Protein AF-A0A482ZLX4-F1 (afdb_monomer)

Foldseek 3Di:
DDLLFWDDWDWAADPVCVVVQFTKIWIDGPDDDIDIDGGDGNVVVVSVVSVVVND

Mean predicted aligned error: 3.28 Å

Secondary structure (DSSP, 8-state):
--GGGEEEEEEE--HHHHHTTEEEEEEEESSS-EEEEEEEESHHHHHHHHHHHT-

pLDDT: mean 92.1, std 7.77, range [58.28, 98.31]

Sequence (55 aa):
MRLDAIETVEIKQSIMGRILGFGTIKITGRGISDLVFKNIDNPLEVKKEIESVQT

Solvent-accessible surface area (backbone atoms only — not comparable to full-atom values): 3261 Å² total; per-residue (Å²): 136,61,74,90,42,56,72,46,80,45,78,54,61,52,75,65,28,61,77,72,38,29,21,26,43,37,38,36,33,85,63,92,56,70,47,75,45,70,78,31,69,47,48,68,58,56,51,52,55,56,57,62,71,63,107

Nearest PDB structures (foldseek):
  6hgm-assembly1_A  TM=4.114E-01  e=7.232E-01  Homo sapiens
  5om7-assembly1_A  TM=4.591E-01  e=1.134E+00  Homo sapiens
  3caa-assembly1_A  TM=3.905E-01  e=1.564E+00  Homo sapiens
  5om3-assembly1_A  TM=4.305E-01  e=2.453E+00  Homo sapiens
  6hgk-assembly1_A  TM=3.223E-01  e=3.608E+00  Homo sapiens

Radius of gyration: 11.47 Å; Cα contacts (8 Å, |Δi|>4): 86; chains: 1; bounding box: 25×22×30 Å

Structure (mmCIF, N/CA/C/O backbone):
data_AF-A0A482ZLX4-F1
#
_entry.id   AF-A0A482ZLX4-F1
#
loop_
_atom_site.group_PDB
_atom_site.id
_atom_site.type_symbol
_atom_site.label_atom_id
_atom_site.label_alt_id
_atom_site.label_comp_id
_atom_site.label_asym_id
_atom_site.label_entity_id
_atom_site.label_seq_id
_atom_site.pdbx_PDB_ins_code
_atom_site.Cartn_x
_atom_site.Cartn_y
_atom_site.Cartn_z
_atom_site.occupancy
_atom_site.B_iso_or_equiv
_atom_site.auth_seq_id
_atom_site.auth_comp_id
_atom_site.auth_asym_id
_atom_site.auth_atom_id
_atom_site.pdbx_PDB_model_num
ATOM 1 N N . MET A 1 1 ? 2.21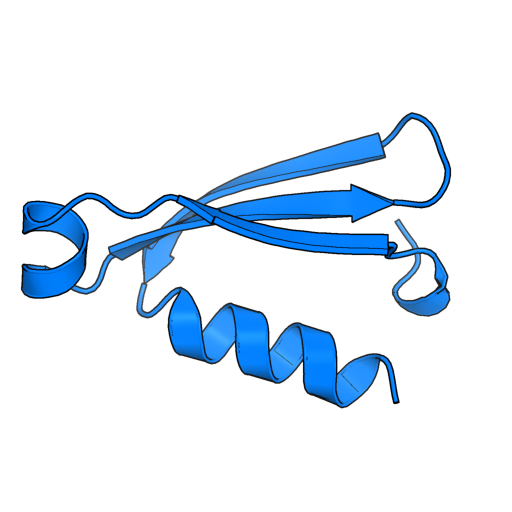8 2.593 -17.040 1.00 73.50 1 MET A N 1
ATOM 2 C CA . MET A 1 1 ? 3.232 1.703 -16.434 1.00 73.50 1 MET A CA 1
ATOM 3 C C . MET A 1 1 ? 2.941 0.288 -16.903 1.00 73.50 1 MET A C 1
ATOM 5 O O . MET A 1 1 ? 1.771 -0.072 -16.937 1.00 73.50 1 MET A O 1
ATOM 9 N N . ARG A 1 2 ? 3.954 -0.471 -17.330 1.00 82.81 2 ARG A N 1
ATOM 10 C CA . ARG A 1 2 ? 3.796 -1.898 -17.653 1.00 82.81 2 ARG A CA 1
ATOM 11 C C . ARG A 1 2 ? 3.953 -2.722 -16.366 1.00 82.81 2 ARG A C 1
ATOM 13 O O . ARG A 1 2 ? 4.704 -2.304 -15.489 1.00 82.81 2 ARG A O 1
ATOM 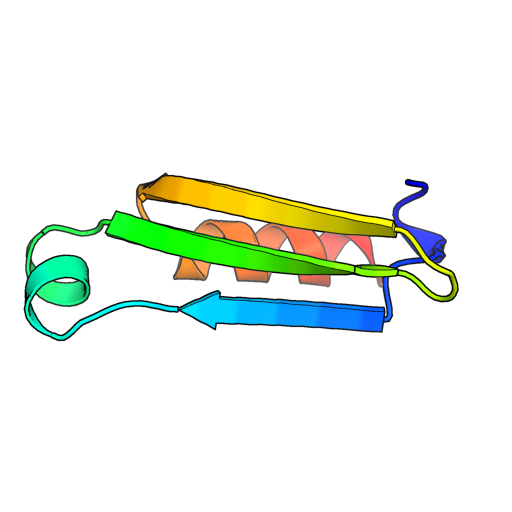20 N N . LEU A 1 3 ? 3.237 -3.841 -16.237 1.00 83.06 3 LEU A N 1
ATOM 21 C CA . LEU A 1 3 ? 3.234 -4.660 -15.011 1.00 83.06 3 LEU A CA 1
ATOM 22 C C . LEU A 1 3 ? 4.615 -5.283 -14.717 1.00 83.06 3 LEU A C 1
ATOM 24 O O . LEU A 1 3 ? 5.056 -5.311 -13.572 1.00 83.06 3 LEU A O 1
ATOM 28 N N . ASP A 1 4 ? 5.340 -5.670 -15.769 1.00 86.00 4 ASP A N 1
ATOM 29 C CA . ASP A 1 4 ? 6.725 -6.175 -15.736 1.00 86.00 4 ASP A CA 1
ATOM 30 C C . ASP A 1 4 ? 7.758 -5.152 -15.213 1.00 86.00 4 ASP A C 1
ATOM 32 O O . ASP A 1 4 ? 8.865 -5.519 -14.814 1.00 86.00 4 ASP A O 1
ATOM 36 N N . ALA A 1 5 ? 7.401 -3.867 -15.204 1.00 87.94 5 ALA A N 1
ATOM 37 C CA . ALA A 1 5 ? 8.253 -2.764 -14.779 1.00 87.94 5 ALA A CA 1
ATOM 38 C C . ALA A 1 5 ? 7.961 -2.277 -13.349 1.00 87.94 5 ALA A C 1
ATOM 40 O O . ALA A 1 5 ? 8.559 -1.286 -12.930 1.00 87.94 5 ALA A O 1
ATOM 41 N N . ILE A 1 6 ? 7.054 -2.927 -12.611 1.00 90.81 6 ILE A N 1
ATOM 42 C CA . ILE A 1 6 ? 6.805 -2.634 -11.191 1.00 90.81 6 ILE A CA 1
ATOM 43 C C . ILE A 1 6 ? 8.019 -3.090 -10.356 1.00 90.81 6 ILE A C 1
ATOM 45 O O . ILE A 1 6 ? 8.569 -4.165 -10.576 1.00 90.81 6 ILE A O 1
ATOM 49 N N . GLU A 1 7 ? 8.456 -2.282 -9.393 1.00 91.25 7 GLU A N 1
ATOM 50 C CA . GLU A 1 7 ? 9.504 -2.655 -8.427 1.00 91.25 7 GLU A CA 1
ATOM 51 C C . GLU A 1 7 ? 8.945 -2.881 -7.033 1.00 91.25 7 GLU A C 1
ATOM 53 O O . GLU A 1 7 ? 9.421 -3.741 -6.298 1.00 91.25 7 GLU A O 1
ATOM 58 N N . THR A 1 8 ? 7.977 -2.065 -6.619 1.00 92.62 8 THR A N 1
ATOM 59 C CA . THR A 1 8 ? 7.468 -2.103 -5.248 1.00 92.62 8 THR A CA 1
ATOM 60 C C . THR A 1 8 ? 5.985 -1.783 -5.209 1.00 92.62 8 THR A C 1
ATOM 62 O O . THR A 1 8 ? 5.520 -0.843 -5.856 1.00 92.62 8 THR A O 1
ATOM 65 N N . VAL A 1 9 ? 5.260 -2.547 -4.389 1.00 95.06 9 VAL A N 1
ATOM 66 C CA . VAL A 1 9 ? 3.864 -2.295 -4.024 1.00 95.06 9 VAL A CA 1
ATOM 67 C C . VAL A 1 9 ? 3.774 -2.087 -2.510 1.00 95.06 9 VAL A C 1
ATOM 69 O O . VAL A 1 9 ? 3.944 -3.012 -1.707 1.00 95.06 9 VAL A O 1
ATOM 72 N N . GLU A 1 10 ? 3.500 -0.851 -2.104 1.00 96.25 10 GLU A N 1
ATOM 73 C CA . GLU A 1 10 ? 3.342 -0.446 -0.708 1.00 96.25 10 GLU A CA 1
ATOM 74 C C . GLU A 1 10 ? 1.863 -0.255 -0.354 1.00 96.25 10 GLU A C 1
ATOM 76 O O . GLU A 1 10 ? 1.106 0.377 -1.094 1.00 96.25 10 GLU A O 1
ATOM 81 N N . ILE A 1 11 ? 1.471 -0.718 0.835 1.00 97.38 11 ILE A N 1
ATOM 82 C CA . ILE A 1 11 ? 0.179 -0.385 1.441 1.00 9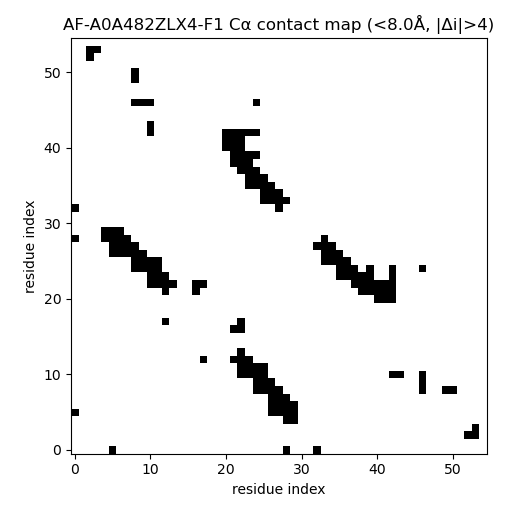7.38 11 ILE A CA 1
ATOM 83 C C . ILE A 1 11 ? 0.420 0.636 2.547 1.00 97.38 11 ILE A C 1
ATOM 85 O O . ILE A 1 11 ? 1.135 0.368 3.512 1.00 97.38 11 ILE A O 1
ATOM 89 N N . LYS A 1 12 ? -0.238 1.788 2.444 1.00 97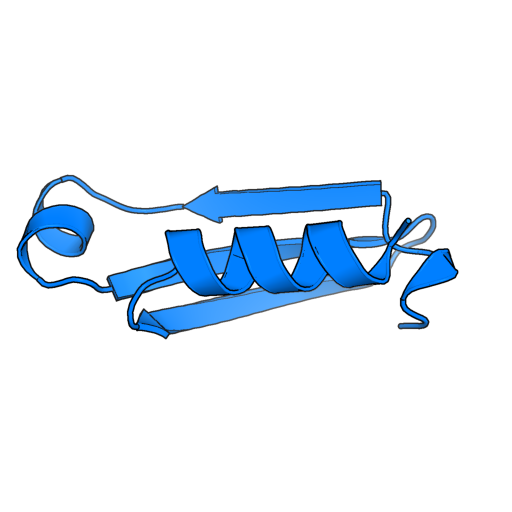.44 12 LYS A N 1
ATOM 90 C CA . LYS A 1 12 ? -0.326 2.785 3.512 1.00 97.44 12 LYS A CA 1
ATOM 91 C C . LYS A 1 12 ? -1.739 2.764 4.071 1.00 97.44 12 LYS A C 1
ATOM 93 O O . LYS A 1 12 ? -2.679 3.245 3.441 1.00 97.44 12 LYS A O 1
ATOM 98 N N . GLN A 1 13 ? -1.888 2.181 5.253 1.00 97.31 13 GLN A N 1
ATOM 99 C CA . GLN A 1 13 ? -3.174 2.013 5.918 1.00 97.31 13 GLN A CA 1
ATOM 100 C C . GLN A 1 13 ? -3.037 2.360 7.403 1.00 97.31 13 GLN A C 1
ATOM 102 O O . GLN A 1 13 ? -2.144 1.857 8.084 1.00 97.31 13 GLN A O 1
ATOM 107 N N . SER A 1 14 ? -3.917 3.231 7.903 1.00 97.00 14 SER A N 1
ATOM 108 C CA . SER A 1 14 ? -4.002 3.548 9.332 1.00 9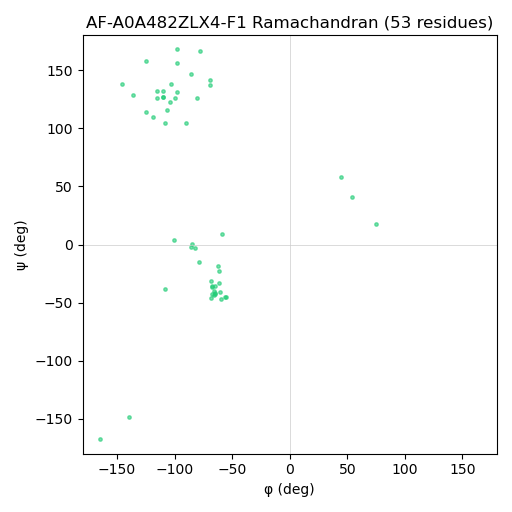7.00 14 SER A CA 1
ATOM 109 C C . SER A 1 14 ? -4.738 2.441 10.092 1.00 97.00 14 SER A C 1
ATOM 111 O O . SER A 1 14 ? -5.416 1.610 9.490 1.00 97.00 14 SER A O 1
ATOM 113 N N . ILE A 1 15 ? -4.663 2.447 11.427 1.00 97.12 15 ILE A N 1
ATOM 114 C CA . ILE A 1 15 ? -5.433 1.507 12.262 1.00 97.12 15 ILE A CA 1
ATOM 115 C C . ILE A 1 15 ? -6.931 1.606 11.939 1.00 97.12 15 ILE A C 1
ATOM 117 O O . ILE A 1 15 ? -7.581 0.588 11.720 1.00 97.12 15 ILE A O 1
ATOM 121 N N . MET A 1 16 ? -7.459 2.830 11.824 1.00 96.38 16 MET A N 1
ATOM 122 C CA . MET A 1 16 ? -8.866 3.042 11.476 1.00 96.38 16 MET A CA 1
ATOM 123 C C . MET A 1 16 ? -9.183 2.574 10.050 1.00 96.38 16 MET A C 1
ATOM 125 O O . MET A 1 16 ? -10.206 1.936 9.835 1.00 96.38 16 MET A O 1
ATOM 129 N N . GLY A 1 17 ? -8.284 2.809 9.089 1.00 96.69 17 GLY A N 1
ATOM 130 C CA . GLY A 1 17 ? -8.430 2.287 7.728 1.00 96.69 17 GLY A CA 1
ATOM 131 C C . GLY A 1 17 ? -8.451 0.759 7.686 1.00 96.69 17 GLY A C 1
ATOM 132 O O . GLY A 1 17 ? -9.186 0.182 6.898 1.00 96.69 17 GLY A O 1
ATOM 133 N N . ARG A 1 18 ? -7.717 0.080 8.577 1.00 96.12 18 ARG A N 1
ATOM 134 C CA . ARG A 1 18 ? -7.776 -1.384 8.695 1.00 96.12 18 ARG A CA 1
ATOM 135 C C . ARG A 1 18 ? -9.128 -1.868 9.212 1.00 96.12 18 ARG A C 1
ATOM 137 O O . ARG A 1 18 ? -9.651 -2.833 8.673 1.00 96.12 18 ARG A O 1
ATOM 144 N N . ILE A 1 19 ? -9.686 -1.197 10.221 1.00 97.00 19 ILE A N 1
ATOM 145 C CA . ILE A 1 19 ? -11.013 -1.525 10.771 1.00 97.00 19 ILE A CA 1
ATOM 146 C C . ILE A 1 19 ? -12.107 -1.283 9.724 1.00 97.00 19 ILE A C 1
ATOM 148 O O . ILE A 1 19 ? -13.001 -2.106 9.569 1.00 97.00 19 ILE A O 1
ATOM 152 N N . LEU A 1 20 ? -12.019 -0.170 8.992 1.00 96.62 20 LEU A N 1
ATOM 153 C CA . LEU A 1 20 ? -12.988 0.224 7.966 1.00 96.62 20 LEU A CA 1
ATOM 154 C C . LEU A 1 20 ? -12.715 -0.401 6.586 1.00 96.62 20 LEU A C 1
ATOM 156 O O . LEU A 1 20 ? -13.454 -0.134 5.648 1.00 96.62 20 LEU A O 1
ATOM 160 N N . GLY A 1 21 ? -11.665 -1.214 6.451 1.00 97.31 21 GLY A N 1
ATOM 161 C CA . GLY A 1 21 ? -11.366 -1.954 5.227 1.00 97.31 21 GLY A CA 1
ATOM 162 C C . GLY A 1 21 ? -10.794 -1.134 4.066 1.00 97.31 21 GLY A C 1
ATOM 163 O O . GLY A 1 21 ? -10.795 -1.640 2.954 1.00 97.31 21 GLY A O 1
ATOM 164 N N . PHE A 1 22 ? -10.261 0.074 4.278 1.00 97.88 22 PHE A N 1
ATOM 165 C CA . PHE A 1 22 ? -9.698 0.903 3.201 1.00 97.88 22 PHE A CA 1
ATOM 166 C C . PHE A 1 22 ? -8.248 1.329 3.449 1.00 97.88 22 PHE A C 1
ATOM 168 O O . PHE A 1 22 ? -7.768 1.390 4.583 1.00 97.88 22 PHE A O 1
ATOM 175 N N . GLY A 1 23 ? -7.523 1.671 2.388 1.00 97.88 23 GLY A N 1
ATOM 176 C CA . GLY A 1 23 ? -6.171 2.212 2.494 1.00 97.88 23 GLY A CA 1
ATOM 177 C C . GLY A 1 23 ? -5.684 2.872 1.215 1.00 97.88 23 GLY A C 1
ATOM 178 O O . GLY A 1 23 ? -6.451 3.185 0.311 1.00 97.88 23 GLY A O 1
ATOM 179 N N . THR A 1 24 ? -4.385 3.139 1.164 1.00 98.31 24 THR A N 1
ATOM 180 C CA . THR A 1 24 ? -3.712 3.684 -0.014 1.00 98.31 24 THR A CA 1
ATOM 181 C C . THR A 1 24 ? -2.720 2.661 -0.546 1.00 98.31 24 THR A C 1
ATOM 183 O O . THR A 1 24 ? -1.914 2.137 0.221 1.00 98.31 24 THR A O 1
ATOM 186 N N . ILE A 1 25 ? -2.754 2.412 -1.851 1.00 97.50 25 ILE A N 1
ATOM 187 C CA . ILE A 1 25 ? -1.755 1.619 -2.571 1.00 97.50 25 ILE A CA 1
ATOM 188 C C . ILE A 1 25 ? -0.795 2.591 -3.250 1.00 97.50 25 ILE A C 1
ATOM 190 O O . ILE A 1 25 ? -1.229 3.467 -4.001 1.00 97.50 25 ILE A O 1
ATOM 194 N N . LYS A 1 26 ? 0.505 2.439 -3.002 1.00 96.44 26 LYS A N 1
ATOM 195 C CA . LYS A 1 26 ? 1.554 3.106 -3.775 1.00 96.44 26 LYS A CA 1
ATOM 196 C C . LYS A 1 26 ? 2.295 2.056 -4.596 1.00 96.44 26 LYS A C 1
ATOM 198 O O . LYS A 1 26 ? 2.765 1.069 -4.041 1.00 96.44 26 LYS A O 1
ATOM 203 N N . ILE A 1 27 ? 2.401 2.291 -5.899 1.00 95.06 27 ILE A N 1
ATOM 204 C CA . ILE A 1 27 ? 3.166 1.454 -6.820 1.00 95.06 27 ILE A CA 1
ATOM 205 C C . ILE A 1 27 ? 4.318 2.278 -7.378 1.00 95.06 27 ILE A C 1
ATOM 207 O O . ILE A 1 27 ? 4.091 3.358 -7.924 1.00 95.06 27 ILE A O 1
ATOM 211 N N . THR A 1 28 ? 5.527 1.749 -7.249 1.00 93.56 28 THR A N 1
ATOM 212 C CA . THR A 1 28 ? 6.762 2.336 -7.773 1.00 93.56 28 THR A CA 1
ATOM 213 C C . THR A 1 28 ? 7.244 1.467 -8.930 1.00 93.56 28 THR A C 1
ATOM 215 O O . THR A 1 28 ? 7.354 0.247 -8.776 1.00 93.56 28 THR A O 1
ATOM 218 N N . GLY A 1 29 ? 7.488 2.066 -10.095 1.00 91.62 29 GLY A N 1
ATOM 219 C CA . GLY A 1 29 ? 8.106 1.380 -11.234 1.00 91.62 29 GLY A CA 1
ATOM 220 C C . GLY A 1 29 ? 9.611 1.645 -11.326 1.00 91.62 29 GLY A C 1
ATOM 221 O O . GLY A 1 29 ? 10.092 2.595 -10.724 1.00 91.62 29 GLY A O 1
ATOM 222 N N . ARG A 1 30 ? 10.325 0.884 -12.170 1.00 85.19 30 ARG A N 1
ATOM 223 C CA . ARG A 1 30 ? 11.782 0.993 -12.458 1.00 85.19 30 ARG A CA 1
ATOM 224 C C . ARG A 1 30 ? 12.257 2.353 -13.020 1.00 85.19 30 ARG A C 1
ATOM 226 O O . ARG A 1 30 ? 13.372 2.471 -13.517 1.00 85.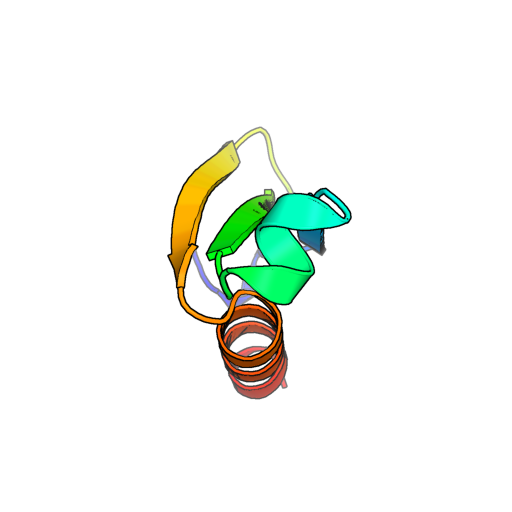19 30 ARG A O 1
ATOM 233 N N . GLY A 1 31 ? 11.401 3.373 -13.030 1.00 82.69 31 GLY A N 1
ATOM 234 C CA . GLY A 1 31 ? 11.659 4.707 -13.573 1.00 82.69 31 GLY A CA 1
ATOM 235 C C . GLY A 1 31 ? 11.071 5.797 -12.673 1.00 82.69 31 GLY A C 1
ATOM 236 O O . GLY A 1 31 ? 10.984 5.634 -11.467 1.00 82.69 31 GLY A O 1
ATOM 237 N N . ILE A 1 32 ? 10.638 6.921 -13.253 1.00 74.06 32 ILE A N 1
ATOM 238 C CA . ILE A 1 32 ? 10.140 8.095 -12.495 1.00 74.06 32 ILE A CA 1
ATOM 239 C C . ILE A 1 32 ? 8.633 7.977 -12.160 1.00 74.06 32 ILE A C 1
ATOM 241 O O . ILE A 1 32 ? 8.041 8.862 -11.546 1.00 74.06 32 ILE A O 1
ATOM 245 N N . SER A 1 33 ? 7.961 6.908 -12.595 1.00 83.00 33 SER A N 1
ATOM 246 C CA . SER A 1 33 ? 6.509 6.795 -12.449 1.00 83.00 33 SER A CA 1
ATOM 247 C C . SER A 1 33 ? 6.111 6.129 -11.132 1.00 83.00 33 SER A C 1
ATOM 249 O O . SER A 1 33 ? 6.137 4.900 -11.034 1.00 83.00 33 SER A O 1
ATOM 251 N N . ASP A 1 34 ? 5.644 6.946 -10.191 1.00 91.50 34 ASP A N 1
ATOM 252 C CA . ASP A 1 34 ? 4.921 6.505 -9.000 1.00 91.50 34 ASP A CA 1
ATOM 253 C C . ASP A 1 34 ? 3.412 6.658 -9.226 1.00 91.50 34 ASP A C 1
ATOM 255 O O . ASP A 1 34 ? 2.934 7.720 -9.633 1.00 91.50 34 ASP A O 1
ATOM 259 N N . LEU A 1 35 ? 2.642 5.614 -8.924 1.00 93.06 35 LEU A N 1
ATOM 260 C CA . LEU A 1 35 ? 1.180 5.661 -8.900 1.00 93.06 35 LEU A CA 1
ATOM 261 C C . LEU A 1 35 ? 0.688 5.553 -7.462 1.00 93.06 35 LEU A C 1
ATOM 263 O O . LEU A 1 35 ? 1.111 4.673 -6.715 1.00 93.06 35 LEU A O 1
ATOM 267 N N . VAL A 1 36 ? -0.227 6.440 -7.073 1.00 96.12 36 VAL A N 1
ATOM 268 C CA . VAL A 1 36 ? -0.821 6.451 -5.733 1.00 96.12 36 VAL A CA 1
ATOM 269 C C . VAL A 1 36 ? -2.334 6.388 -5.859 1.00 96.12 36 VAL A C 1
ATOM 271 O O . VAL A 1 36 ? -2.966 7.336 -6.322 1.00 96.12 36 VAL A O 1
ATOM 274 N N . PHE A 1 37 ? -2.913 5.289 -5.392 1.00 96.56 37 PHE A N 1
ATOM 275 C CA . PHE A 1 37 ? -4.352 5.065 -5.357 1.00 96.56 37 PHE A CA 1
ATOM 276 C C . PHE A 1 37 ? -4.839 5.179 -3.917 1.00 96.56 37 PHE A C 1
ATOM 278 O O . PHE A 1 37 ? -4.428 4.400 -3.059 1.00 96.56 37 PHE A O 1
ATOM 285 N N . LYS A 1 38 ? -5.682 6.173 -3.639 1.00 97.00 38 LYS A N 1
ATOM 286 C CA . LYS A 1 38 ? -6.222 6.450 -2.299 1.00 97.00 38 LYS A CA 1
ATOM 287 C C . LYS A 1 38 ? -7.611 5.841 -2.144 1.00 97.00 38 LYS A C 1
ATOM 289 O O . LYS A 1 38 ? -8.321 5.706 -3.133 1.00 97.00 38 LYS A O 1
ATOM 294 N N . ASN A 1 39 ? -8.001 5.574 -0.896 1.00 96.25 39 ASN A N 1
ATOM 295 C CA . ASN A 1 39 ? -9.321 5.050 -0.526 1.00 96.25 39 ASN A CA 1
ATOM 296 C C . ASN A 1 39 ? -9.680 3.763 -1.284 1.00 96.25 39 ASN A C 1
ATOM 298 O O . ASN A 1 39 ? -10.796 3.601 -1.757 1.00 96.25 39 ASN A O 1
ATOM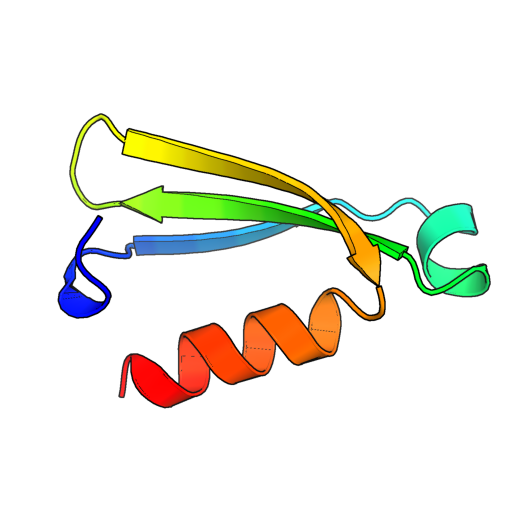 302 N N . ILE A 1 40 ? -8.695 2.880 -1.431 1.00 97.75 40 ILE A N 1
ATOM 303 C CA . ILE A 1 40 ? -8.875 1.557 -2.015 1.00 97.75 40 ILE A CA 1
ATOM 304 C C . ILE A 1 40 ? -9.442 0.635 -0.950 1.00 97.75 40 ILE A C 1
ATOM 306 O O . ILE A 1 40 ? -8.840 0.504 0.120 1.00 97.75 40 ILE A O 1
ATOM 310 N N . ASP A 1 41 ? -10.557 -0.007 -1.271 1.00 97.81 41 ASP A N 1
ATOM 311 C CA . ASP A 1 41 ? -11.139 -1.067 -0.459 1.00 97.81 41 ASP A CA 1
ATOM 312 C C . ASP A 1 41 ? -10.250 -2.312 -0.496 1.00 97.81 41 ASP A C 1
ATOM 314 O O . ASP A 1 41 ? -9.654 -2.646 -1.520 1.00 97.81 41 ASP A O 1
ATOM 318 N N . ASN A 1 42 ? -10.141 -2.988 0.646 1.00 96.81 42 ASN A N 1
ATOM 319 C CA . ASN A 1 42 ? -9.349 -4.200 0.847 1.00 96.81 42 ASN A CA 1
ATOM 320 C C . ASN A 1 42 ? -7.942 -4.118 0.212 1.00 96.81 42 ASN A C 1
ATOM 322 O O . ASN A 1 42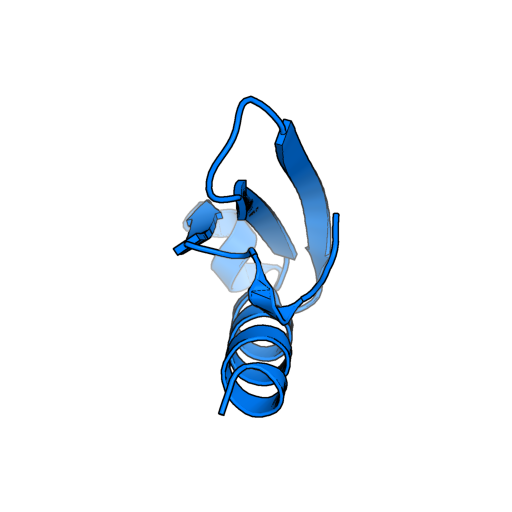 ? -7.564 -4.969 -0.594 1.00 96.81 42 ASN A O 1
ATOM 326 N N . PRO A 1 43 ? -7.099 -3.134 0.591 1.00 96.81 43 PRO A N 1
ATOM 327 C CA . PRO A 1 43 ? -5.813 -2.887 -0.075 1.00 96.81 43 PRO A CA 1
ATOM 328 C C . PRO A 1 43 ? -4.840 -4.080 0.003 1.00 96.81 43 PRO A C 1
ATOM 330 O O . PRO A 1 43 ? -3.951 -4.217 -0.833 1.00 96.81 43 PRO A O 1
ATOM 333 N N . LEU A 1 44 ? -5.005 -4.966 0.990 1.00 95.94 44 LEU A N 1
ATOM 334 C CA . LEU A 1 44 ? -4.241 -6.214 1.097 1.00 95.94 44 LEU A CA 1
ATOM 335 C C . LEU A 1 44 ? -4.527 -7.182 -0.058 1.00 95.94 44 LEU A C 1
ATOM 337 O O . LEU A 1 44 ? -3.594 -7.781 -0.585 1.00 95.94 44 LEU A O 1
ATOM 341 N N . GLU A 1 45 ? -5.793 -7.321 -0.454 1.00 96.69 45 GLU A N 1
ATOM 342 C CA . GLU A 1 45 ? -6.204 -8.177 -1.569 1.00 96.69 45 GLU A CA 1
ATOM 343 C C . GLU A 1 45 ? -5.694 -7.603 -2.890 1.00 96.69 45 GLU A C 1
ATOM 345 O O . GLU A 1 45 ? -5.034 -8.303 -3.652 1.00 96.69 45 GLU A O 1
ATOM 350 N N . VAL A 1 46 ? -5.865 -6.293 -3.091 1.00 95.75 46 VAL A N 1
ATOM 351 C CA . VAL A 1 46 ? -5.344 -5.588 -4.271 1.00 95.75 46 VAL A CA 1
ATOM 352 C C . VAL A 1 46 ? -3.836 -5.776 -4.423 1.00 95.75 46 VAL A C 1
ATOM 354 O O . VAL A 1 46 ? -3.359 -6.075 -5.514 1.00 95.75 46 VAL A O 1
ATOM 357 N N . LYS A 1 47 ? -3.069 -5.639 -3.335 1.00 95.38 47 LYS A N 1
ATOM 358 C CA . LYS A 1 47 ? -1.623 -5.890 -3.369 1.00 95.38 47 LYS A CA 1
ATOM 359 C C . LYS A 1 47 ? -1.308 -7.326 -3.795 1.00 95.38 47 LYS A C 1
ATOM 361 O O . LYS A 1 47 ? -0.456 -7.518 -4.657 1.00 95.38 47 LYS A O 1
ATOM 366 N N . LYS A 1 48 ? -1.997 -8.308 -3.210 1.00 95.00 48 LYS A N 1
ATOM 367 C CA . LYS A 1 48 ?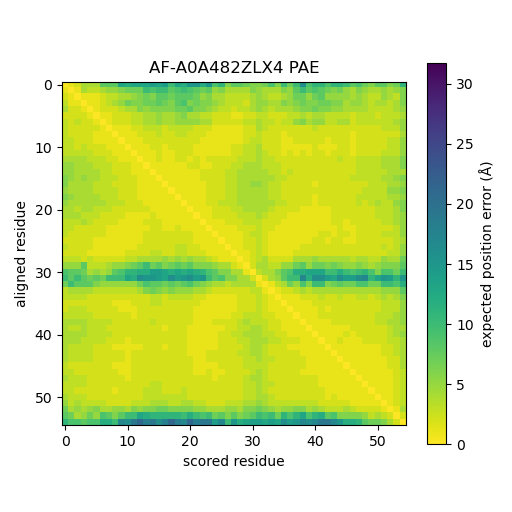 -1.793 -9.731 -3.505 1.00 95.00 48 LYS A CA 1
ATOM 368 C C . LYS A 1 48 ? -2.067 -10.054 -4.979 1.00 95.00 48 LYS A C 1
ATOM 370 O O . LYS A 1 48 ? -1.306 -10.806 -5.576 1.00 95.00 48 LYS A O 1
ATOM 375 N N . GLU A 1 49 ? -3.109 -9.467 -5.563 1.00 94.38 49 GLU A N 1
ATOM 376 C CA . GLU A 1 49 ? -3.432 -9.621 -6.988 1.00 94.38 49 GLU A CA 1
ATOM 377 C C . GLU A 1 49 ? -2.387 -8.964 -7.904 1.00 94.38 49 GLU A C 1
ATOM 379 O O . GLU A 1 49 ? -2.042 -9.504 -8.949 1.00 94.38 49 GLU A O 1
ATOM 384 N N . ILE A 1 50 ? -1.823 -7.814 -7.521 1.00 92.12 50 ILE A N 1
ATOM 385 C CA . ILE A 1 50 ? -0.747 -7.189 -8.309 1.00 92.12 50 ILE A CA 1
ATOM 386 C C . ILE A 1 50 ? 0.512 -8.067 -8.295 1.00 92.12 50 ILE A C 1
ATOM 388 O O . ILE A 1 50 ? 1.139 -8.263 -9.335 1.00 92.12 50 ILE A O 1
ATOM 392 N N . GLU A 1 51 ? 0.879 -8.601 -7.129 1.00 90.75 51 GLU A N 1
ATOM 393 C CA . GLU A 1 51 ? 2.054 -9.465 -6.973 1.00 90.75 51 GLU A CA 1
ATOM 394 C C . GLU A 1 51 ? 1.873 -10.826 -7.673 1.00 90.75 51 GLU A C 1
ATOM 396 O O . GLU A 1 51 ? 2.843 -11.370 -8.198 1.00 90.75 51 GLU A O 1
ATOM 401 N N . SER A 1 52 ? 0.645 -11.358 -7.752 1.00 91.44 52 SER A N 1
ATOM 402 C CA . SER A 1 52 ? 0.366 -12.631 -8.434 1.00 91.44 52 SER A CA 1
ATOM 403 C C . SER A 1 52 ? 0.575 -12.548 -9.951 1.00 91.44 52 SER A C 1
ATOM 405 O O . SER A 1 52 ? 1.078 -13.492 -10.553 1.00 91.44 52 SER A O 1
ATOM 407 N N . VAL A 1 53 ? 0.249 -11.407 -10.567 1.00 87.06 53 VAL A N 1
ATOM 408 C CA . VAL A 1 53 ? 0.420 -11.172 -12.013 1.00 87.06 53 VAL A CA 1
ATOM 409 C C . VAL A 1 53 ? 1.872 -10.842 -12.379 1.00 87.06 53 VAL A C 1
ATOM 411 O O . VAL A 1 53 ? 2.246 -10.903 -13.548 1.00 87.06 53 VAL A O 1
ATOM 414 N N . GLN A 1 54 ? 2.707 -10.498 -11.396 1.00 74.12 54 GLN A N 1
ATOM 415 C CA . GLN A 1 54 ? 4.126 -10.218 -11.612 1.00 74.12 54 GLN A CA 1
ATOM 416 C C . GLN A 1 54 ? 5.015 -11.476 -11.680 1.00 74.12 54 GLN A C 1
ATOM 418 O O . GLN A 1 54 ? 6.222 -11.340 -11.887 1.00 74.12 54 GLN A O 1
ATOM 423 N N . THR A 1 55 ? 4.433 -12.665 -11.480 1.00 58.28 55 THR A N 1
ATOM 424 C CA . THR A 1 55 ? 5.135 -13.962 -11.505 1.00 58.28 55 THR A CA 1
ATOM 425 C C . THR A 1 55 ? 5.488 -14.401 -12.923 1.00 58.28 55 THR A C 1
ATOM 427 O O . THR A 1 55 ? 4.638 -14.242 -13.827 1.00 58.28 55 THR A O 1
#